Protein AF-A0A660NDD0-F1 (afdb_monomer)

Solvent-accessible surface area (backbone atoms only — not comparable to full-atom values): 4978 Å² total; per-residue (Å²): 134,68,84,65,52,63,57,52,51,52,52,52,51,52,48,56,49,49,54,52,49,49,53,52,50,54,48,52,52,40,58,75,67,69,52,64,79,66,53,56,61,45,50,53,48,52,54,52,48,50,55,62,69,43,42,72,60,54,47,61,54,46,72,76,42,64,65,69,58,50,50,50,53,53,48,50,52,51,50,51,52,49,47,65,73,74,101

Sequence (87 aa):
MKPGFYTIMAAQFLSSLADNALLIAAIALLNEAHSADWLIPFLKLVFVVSYVLLAPFVGAFADAIPKGRVMFLTNAIKLLGCILLLG

Mean predicted aligned error: 5.34 Å

Radius of gyration: 15.36 Å; Cα contacts (8 Å, |Δi|>4): 23; chains: 1; bounding box: 34×21×46 Å

Foldseek 3Di:
DDPCPVVLVVLVVVLVVLLVVLLVLVLVLCVVVVHDPV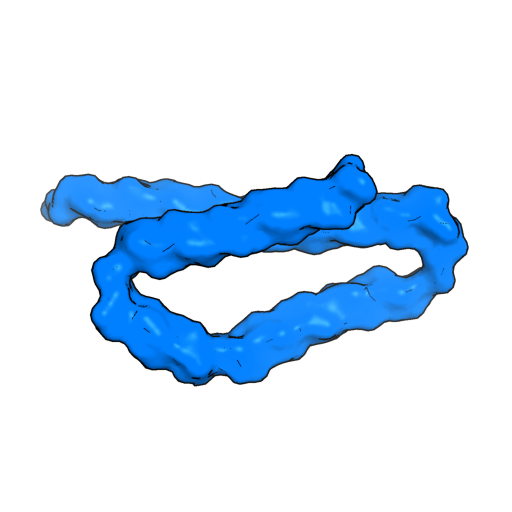VNVVSVVVSVVCCVVCVVVVVVVCVVDPVVVSSVVSVVVSVVSVVVSVD

Structure (mmCIF, N/CA/C/O backbone):
data_AF-A0A660NDD0-F1
#
_entry.id   AF-A0A660NDD0-F1
#
loop_
_atom_site.group_PDB
_atom_site.id
_atom_site.type_symbol
_atom_site.label_atom_id
_atom_site.label_alt_id
_atom_site.label_comp_id
_atom_site.label_asym_id
_atom_site.label_entity_id
_atom_site.label_seq_id
_atom_site.pdbx_PDB_ins_code
_atom_site.Cartn_x
_atom_site.Cartn_y
_atom_site.Cartn_z
_atom_site.occupancy
_atom_site.B_iso_or_equiv
_atom_site.auth_seq_id
_atom_site.auth_comp_id
_atom_site.auth_asym_id
_atom_site.auth_atom_id
_atom_site.pdbx_PDB_model_num
ATOM 1 N N . MET A 1 1 ? -11.213 10.969 25.496 1.00 52.34 1 MET A N 1
ATOM 2 C CA . MET A 1 1 ? -10.769 10.438 24.182 1.00 52.34 1 MET A CA 1
ATOM 3 C C . MET A 1 1 ? -10.327 8.991 24.387 1.00 52.34 1 MET A C 1
ATOM 5 O O . MET A 1 1 ? -9.692 8.727 25.398 1.00 52.34 1 MET A O 1
ATOM 9 N N . LYS A 1 2 ? -10.741 8.039 23.537 1.00 61.62 2 LYS A N 1
ATOM 10 C CA . LYS A 1 2 ? -10.547 6.594 23.792 1.00 61.62 2 LYS A CA 1
ATOM 11 C C . LYS A 1 2 ? -9.101 6.162 23.465 1.00 61.62 2 LYS A C 1
ATOM 13 O O . LYS A 1 2 ? -8.615 6.535 22.399 1.00 61.62 2 LYS A O 1
ATOM 18 N N . PRO A 1 3 ? -8.437 5.350 24.306 1.00 64.31 3 PRO A N 1
ATOM 19 C CA . PRO A 1 3 ? -7.017 4.997 24.158 1.00 64.31 3 PRO A CA 1
ATOM 20 C C . PRO A 1 3 ? -6.653 4.302 22.831 1.00 64.31 3 PRO A C 1
ATOM 22 O O . PRO A 1 3 ? -5.531 4.443 22.364 1.00 64.31 3 PRO A O 1
ATOM 25 N N . GLY A 1 4 ? -7.596 3.628 22.161 1.00 73.38 4 GLY A N 1
ATOM 26 C CA . GLY A 1 4 ? -7.352 2.981 20.861 1.00 73.38 4 GLY A CA 1
ATOM 27 C C . GLY A 1 4 ? -7.320 3.917 19.643 1.00 73.38 4 GLY A C 1
ATOM 28 O O . GLY A 1 4 ? -6.961 3.481 18.554 1.00 73.38 4 GLY A O 1
ATOM 29 N N . PHE A 1 5 ? -7.689 5.194 19.792 1.00 81.44 5 PHE A N 1
ATOM 30 C CA . PHE A 1 5 ? -7.776 6.128 18.663 1.00 81.44 5 PHE A CA 1
ATOM 31 C C . PHE A 1 5 ? -6.403 6.440 18.053 1.00 81.44 5 PHE A C 1
ATOM 33 O O . PHE A 1 5 ? -6.236 6.354 16.839 1.00 81.44 5 PHE A O 1
ATOM 40 N N . TYR A 1 6 ? -5.405 6.738 18.890 1.00 83.00 6 TYR A N 1
ATOM 41 C CA . TYR A 1 6 ? -4.052 7.055 18.422 1.00 83.00 6 TYR A CA 1
ATOM 42 C C . TYR A 1 6 ? -3.380 5.863 17.738 1.00 83.00 6 TYR A C 1
ATOM 44 O O . TYR A 1 6 ? -2.709 6.040 16.725 1.00 83.00 6 TYR A O 1
ATOM 52 N N . THR A 1 7 ? -3.611 4.647 18.236 1.00 82.81 7 THR A N 1
ATOM 53 C CA . THR A 1 7 ? -3.096 3.419 17.617 1.00 82.81 7 THR A CA 1
ATOM 54 C C . THR A 1 7 ? -3.692 3.199 16.229 1.00 82.81 7 THR A C 1
ATOM 56 O O . THR A 1 7 ? -2.957 2.885 15.297 1.00 82.81 7 THR A O 1
ATOM 59 N N . ILE A 1 8 ? -5.003 3.410 16.063 1.00 82.56 8 ILE A N 1
ATOM 60 C CA . ILE A 1 8 ? -5.664 3.302 14.754 1.00 82.56 8 ILE A CA 1
ATOM 61 C C . ILE A 1 8 ? -5.146 4.384 13.803 1.00 82.56 8 ILE A C 1
ATOM 63 O O . ILE A 1 8 ? -4.823 4.076 12.661 1.00 82.56 8 ILE A O 1
ATOM 67 N N . MET A 1 9 ? -5.005 5.626 14.273 1.00 86.38 9 MET A N 1
ATOM 68 C CA . MET A 1 9 ? -4.485 6.723 13.454 1.00 86.38 9 MET A CA 1
ATOM 69 C C . MET A 1 9 ? -3.049 6.480 12.987 1.00 86.38 9 MET A C 1
ATOM 71 O O . MET A 1 9 ? -2.759 6.652 11.806 1.00 86.38 9 MET A O 1
ATOM 75 N N . ALA A 1 10 ? -2.163 6.038 13.883 1.00 86.50 10 ALA A N 1
ATOM 76 C CA . ALA A 1 10 ? -0.786 5.703 13.535 1.00 86.50 10 ALA A CA 1
ATOM 77 C C . ALA A 1 10 ? -0.730 4.552 12.525 1.00 86.50 10 ALA A C 1
ATOM 79 O O . ALA A 1 10 ? -0.012 4.621 11.530 1.00 86.50 10 ALA A O 1
ATOM 80 N N . ALA A 1 11 ? -1.528 3.509 12.742 1.00 84.56 11 ALA A N 1
ATOM 81 C CA . ALA A 1 11 ? -1.554 2.368 11.846 1.00 84.56 11 ALA A CA 1
ATOM 82 C C . ALA A 1 11 ? -2.156 2.739 10.472 1.00 84.56 11 ALA A C 1
ATOM 84 O O . ALA A 1 11 ? -1.671 2.258 9.449 1.00 84.56 11 ALA A O 1
ATOM 85 N N . GLN A 1 12 ? -3.123 3.663 10.416 1.00 85.44 12 GLN A N 1
ATOM 86 C CA . GLN A 1 12 ? -3.663 4.215 9.167 1.00 85.44 12 GLN A CA 1
ATOM 87 C C . GLN A 1 12 ? -2.666 5.097 8.431 1.00 85.44 12 GLN A C 1
ATOM 89 O O . GLN A 1 12 ? -2.544 4.981 7.215 1.00 85.44 12 GLN A O 1
ATOM 94 N N . PHE A 1 13 ? -1.890 5.891 9.162 1.00 88.88 13 PHE A N 1
ATOM 95 C CA . PHE A 1 13 ? -0.785 6.653 8.597 1.00 88.88 13 PHE A CA 1
ATOM 96 C C . PHE A 1 13 ? 0.279 5.735 7.976 1.00 88.88 13 PHE A C 1
ATOM 98 O O . PHE A 1 13 ? 0.608 5.897 6.802 1.00 88.88 13 PHE A O 1
ATOM 105 N N . LEU A 1 14 ? 0.758 4.725 8.716 1.00 87.88 14 LEU A N 1
ATOM 106 C CA . LEU A 1 14 ? 1.735 3.759 8.197 1.00 87.88 14 LEU A CA 1
ATOM 107 C C . LEU A 1 14 ? 1.187 2.978 6.998 1.00 87.88 14 LEU A C 1
ATOM 109 O O . LEU A 1 14 ? 1.919 2.730 6.044 1.00 87.88 14 LEU A O 1
ATOM 113 N N . SER A 1 15 ? -0.094 2.605 7.026 1.00 87.06 15 SER A N 1
ATOM 114 C CA . SER A 1 15 ? -0.724 1.878 5.922 1.00 87.06 15 SER A CA 1
ATOM 115 C C . SER A 1 15 ? -0.734 2.711 4.637 1.00 87.06 15 SER A C 1
ATOM 117 O O . SER A 1 15 ? -0.343 2.199 3.588 1.00 87.06 15 SER A O 1
ATOM 119 N N . SER A 1 16 ? -1.100 3.994 4.719 1.00 88.38 16 SER A N 1
ATOM 120 C CA . SER A 1 16 ? -1.060 4.912 3.572 1.00 88.38 16 SER A CA 1
ATOM 121 C C . SER A 1 16 ? 0.369 5.214 3.111 1.00 88.38 16 SER A C 1
ATOM 123 O O . SER A 1 16 ? 0.612 5.373 1.915 1.00 88.38 16 SER A O 1
ATOM 125 N N . LEU A 1 17 ? 1.334 5.284 4.036 1.00 89.94 17 LEU A N 1
ATOM 126 C CA . LEU A 1 17 ? 2.749 5.444 3.695 1.00 89.94 17 LEU A CA 1
ATOM 127 C C . LEU A 1 17 ? 3.260 4.239 2.891 1.00 89.94 17 LEU A C 1
ATOM 129 O O . LEU A 1 17 ? 3.931 4.426 1.879 1.00 89.94 17 LEU A O 1
ATOM 133 N N . ALA A 1 18 ? 2.893 3.021 3.299 1.00 88.62 18 ALA A N 1
ATOM 134 C CA . ALA A 1 18 ? 3.269 1.791 2.608 1.00 88.62 18 ALA A CA 1
ATOM 135 C C . ALA A 1 18 ? 2.703 1.715 1.179 1.00 88.62 18 ALA A C 1
ATOM 137 O O . ALA A 1 18 ? 3.422 1.303 0.275 1.00 88.62 18 ALA A O 1
ATOM 138 N N . ASP A 1 19 ? 1.461 2.161 0.955 1.00 89.00 19 ASP A N 1
ATOM 139 C CA . ASP A 1 19 ? 0.863 2.206 -0.392 1.00 89.00 19 ASP A CA 1
ATOM 140 C C . ASP A 1 19 ? 1.672 3.083 -1.350 1.00 89.00 19 ASP A C 1
ATOM 142 O O . ASP A 1 19 ? 1.998 2.676 -2.465 1.00 89.00 19 ASP A O 1
ATOM 146 N N . ASN A 1 20 ? 2.030 4.286 -0.896 1.00 90.44 20 ASN A N 1
ATOM 147 C CA . ASN A 1 20 ? 2.814 5.217 -1.701 1.00 90.44 20 ASN A CA 1
ATOM 148 C C . ASN A 1 20 ? 4.245 4.710 -1.913 1.00 90.44 20 ASN A C 1
ATOM 150 O O . ASN A 1 20 ? 4.769 4.819 -3.018 1.00 90.44 20 ASN A O 1
ATOM 154 N N . ALA A 1 21 ? 4.863 4.124 -0.884 1.00 90.50 21 ALA A N 1
ATOM 155 C CA . ALA A 1 21 ? 6.197 3.543 -0.992 1.00 90.50 21 ALA A CA 1
ATOM 156 C C . ALA A 1 21 ? 6.239 2.394 -2.012 1.00 90.50 21 ALA A C 1
ATOM 158 O O . ALA A 1 21 ? 7.148 2.353 -2.837 1.00 90.50 21 ALA A O 1
ATOM 159 N N . LEU A 1 22 ? 5.235 1.511 -2.005 1.00 89.44 22 LEU A N 1
ATOM 160 C CA . LEU A 1 22 ? 5.118 0.409 -2.962 1.00 89.44 22 LEU A CA 1
ATOM 161 C C . LEU A 1 22 ? 4.965 0.933 -4.395 1.00 89.44 22 LEU A C 1
ATOM 163 O O . LEU A 1 22 ? 5.650 0.459 -5.299 1.00 89.44 22 LEU A O 1
ATOM 167 N N . LEU A 1 23 ? 4.128 1.956 -4.605 1.00 90.69 23 LEU A N 1
ATOM 168 C CA . LEU A 1 23 ? 3.970 2.583 -5.919 1.00 90.69 23 LEU A CA 1
ATOM 169 C C . LEU A 1 23 ? 5.277 3.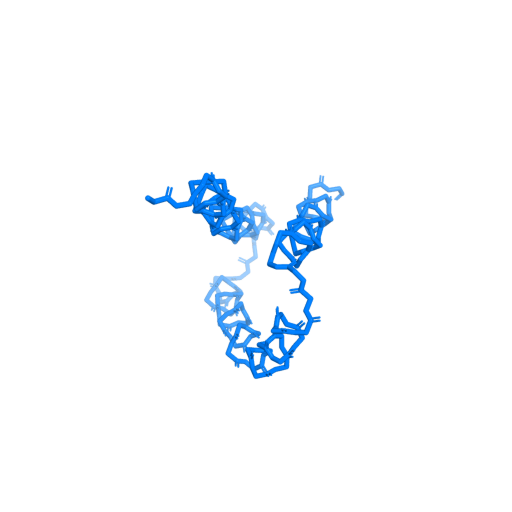230 -6.408 1.00 90.69 23 LEU A C 1
ATOM 171 O O . LEU A 1 23 ? 5.640 3.068 -7.570 1.00 90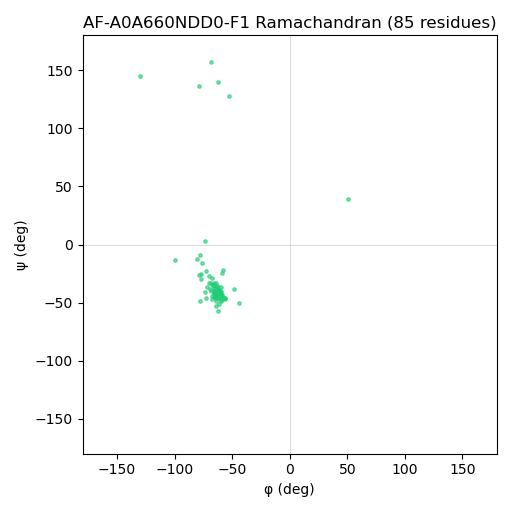.69 23 LEU A O 1
ATOM 175 N N . ILE A 1 24 ? 6.000 3.936 -5.533 1.00 91.19 24 ILE A N 1
ATOM 176 C CA . ILE A 1 24 ? 7.301 4.539 -5.863 1.00 91.19 24 ILE A CA 1
ATOM 177 C C . ILE A 1 24 ? 8.325 3.455 -6.218 1.00 91.19 24 ILE A C 1
ATOM 179 O O . ILE A 1 24 ? 9.012 3.588 -7.228 1.00 91.19 24 ILE A O 1
ATOM 183 N N . ALA A 1 25 ? 8.398 2.375 -5.435 1.00 91.62 25 ALA A N 1
ATOM 184 C CA . ALA A 1 25 ? 9.301 1.255 -5.692 1.00 91.62 25 ALA A CA 1
ATOM 185 C C . ALA A 1 25 ? 9.005 0.585 -7.043 1.00 91.62 25 ALA A C 1
ATOM 187 O O . ALA A 1 25 ? 9.919 0.357 -7.829 1.00 91.62 25 ALA A O 1
ATOM 188 N N . ALA A 1 26 ? 7.730 0.351 -7.365 1.00 90.69 26 ALA A N 1
ATOM 189 C CA . ALA A 1 26 ? 7.332 -0.210 -8.654 1.00 90.69 26 ALA A CA 1
ATOM 190 C C . ALA A 1 26 ? 7.695 0.708 -9.839 1.00 90.69 26 ALA A C 1
ATOM 192 O O . ALA A 1 26 ? 8.128 0.230 -10.885 1.00 90.69 26 ALA A O 1
ATOM 193 N N . ILE A 1 27 ? 7.563 2.031 -9.678 1.00 91.06 27 ILE A N 1
ATOM 194 C CA . ILE A 1 27 ? 7.997 3.005 -10.694 1.00 91.06 27 ILE A CA 1
ATOM 195 C C . ILE A 1 27 ? 9.522 2.981 -10.858 1.00 91.06 27 ILE A C 1
ATOM 197 O O . ILE A 1 27 ? 10.010 3.020 -11.986 1.00 91.06 27 ILE A O 1
ATOM 201 N N . ALA A 1 28 ? 10.275 2.914 -9.759 1.00 91.38 28 ALA A N 1
ATOM 202 C CA . ALA A 1 28 ? 11.731 2.809 -9.807 1.00 91.38 28 ALA A CA 1
ATOM 203 C C . ALA A 1 28 ? 12.174 1.540 -10.553 1.00 91.38 28 ALA A C 1
ATOM 205 O O . ALA A 1 28 ? 13.021 1.626 -11.437 1.00 91.38 28 ALA A O 1
ATOM 206 N N . LEU A 1 29 ? 11.524 0.404 -10.289 1.00 89.81 29 LEU A N 1
ATOM 207 C CA . LEU A 1 29 ? 11.814 -0.865 -10.956 1.00 89.81 29 LEU A CA 1
ATOM 208 C C . LEU A 1 29 ? 11.526 -0.812 -12.469 1.00 89.81 29 LEU A C 1
ATOM 210 O O . LEU A 1 29 ? 12.316 -1.299 -13.274 1.00 89.81 29 LEU A O 1
ATOM 214 N N . LEU A 1 30 ? 10.426 -0.166 -12.881 1.00 90.69 30 LEU A N 1
ATOM 215 C CA . LEU A 1 30 ? 10.120 0.066 -14.301 1.00 90.69 30 LEU A CA 1
ATOM 216 C C . LEU A 1 30 ? 11.188 0.923 -14.995 1.00 90.69 30 LEU A C 1
ATOM 218 O O . LEU A 1 30 ? 11.543 0.636 -16.142 1.00 90.69 30 LEU A O 1
ATOM 222 N N . ASN A 1 31 ? 11.693 1.951 -14.304 1.00 88.56 31 ASN A N 1
ATOM 223 C CA . ASN A 1 31 ? 12.770 2.806 -14.805 1.00 88.56 31 ASN A CA 1
ATOM 224 C C . ASN A 1 31 ? 14.087 2.033 -14.951 1.00 88.56 31 ASN A C 1
ATOM 226 O O . ASN A 1 31 ? 14.741 2.155 -15.983 1.00 88.56 31 ASN A O 1
ATOM 230 N N . G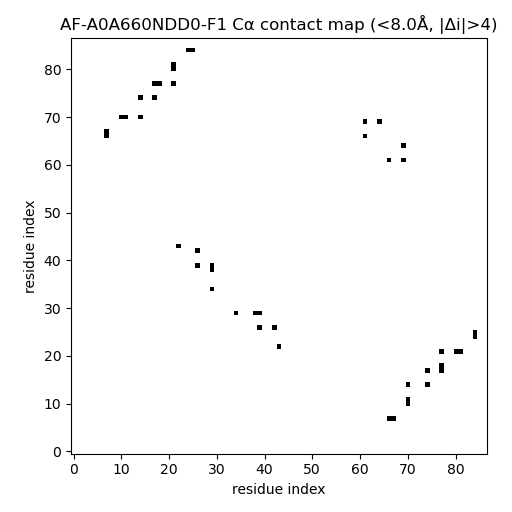LU A 1 32 ? 14.462 1.221 -13.958 1.00 89.38 32 GLU A N 1
ATOM 231 C CA . GLU A 1 32 ? 15.665 0.374 -14.022 1.00 89.38 32 GLU A CA 1
ATOM 232 C C . GLU A 1 32 ? 15.587 -0.659 -15.151 1.00 89.38 32 GLU A C 1
ATOM 234 O O . GLU A 1 32 ? 16.574 -0.909 -15.838 1.00 89.38 32 GLU A O 1
ATOM 239 N N . ALA A 1 33 ? 14.400 -1.212 -15.407 1.00 88.75 33 ALA A N 1
ATOM 240 C CA . ALA A 1 33 ? 14.168 -2.146 -16.504 1.00 88.75 33 ALA A CA 1
ATOM 241 C C . ALA A 1 33 ? 14.150 -1.486 -17.903 1.00 88.75 33 ALA A C 1
ATOM 243 O O . ALA A 1 33 ? 13.882 -2.176 -18.886 1.00 88.75 33 ALA A O 1
ATOM 244 N N . HIS A 1 34 ? 14.405 -0.172 -18.014 1.00 85.56 34 HIS A N 1
ATOM 245 C CA . HIS A 1 34 ? 14.311 0.600 -19.264 1.00 85.56 34 HIS A CA 1
ATOM 246 C C . HIS A 1 34 ? 12.974 0.391 -19.996 1.00 85.56 34 HIS A C 1
ATOM 248 O O . HIS A 1 34 ? 12.904 0.283 -21.223 1.00 85.56 34 HIS A O 1
ATOM 254 N N . SER A 1 35 ? 11.898 0.304 -19.216 1.00 86.31 35 SER A N 1
ATOM 255 C CA . SER A 1 35 ? 10.551 0.070 -19.725 1.00 86.31 35 SER A CA 1
ATOM 256 C C . SER A 1 35 ? 10.046 1.274 -20.520 1.00 86.31 35 SER A C 1
ATOM 258 O O . SER A 1 35 ? 10.476 2.404 -20.308 1.00 86.31 35 SER A O 1
ATOM 260 N N . ALA A 1 36 ? 9.086 1.054 -21.417 1.00 88.69 36 ALA A N 1
ATOM 261 C CA . ALA A 1 36 ? 8.491 2.141 -22.186 1.00 88.69 36 ALA A CA 1
ATOM 262 C C . ALA A 1 36 ? 7.779 3.171 -21.283 1.00 88.69 36 ALA A C 1
ATOM 264 O O . ALA A 1 36 ? 7.041 2.798 -20.370 1.00 88.69 36 ALA A O 1
ATOM 265 N N . ASP A 1 37 ? 7.918 4.461 -21.600 1.00 86.31 37 ASP A N 1
ATOM 266 C CA . ASP A 1 37 ? 7.449 5.579 -20.760 1.00 86.31 37 ASP A CA 1
ATOM 267 C C . ASP A 1 37 ? 5.943 5.562 -20.448 1.00 86.31 37 ASP A C 1
ATOM 269 O O . ASP A 1 37 ? 5.498 6.144 -19.458 1.00 86.31 37 ASP A O 1
ATOM 273 N N . TRP A 1 38 ? 5.134 4.879 -21.264 1.00 90.12 38 TRP A N 1
ATOM 274 C CA . TRP A 1 38 ? 3.687 4.749 -21.066 1.00 90.12 38 TRP A CA 1
ATOM 275 C C . TRP A 1 38 ? 3.305 3.750 -19.962 1.00 90.12 38 TRP A C 1
ATOM 277 O O . TRP A 1 38 ? 2.179 3.793 -19.463 1.00 90.12 38 TRP A O 1
ATOM 287 N N . LEU A 1 39 ? 4.228 2.888 -19.525 1.00 91.06 39 LEU A N 1
ATOM 288 C CA . LEU A 1 39 ? 3.976 1.925 -18.451 1.00 91.06 39 LEU A CA 1
ATOM 289 C C . LEU A 1 39 ? 3.837 2.605 -17.086 1.00 91.06 39 LEU A C 1
ATOM 291 O O . LEU A 1 39 ? 3.021 2.174 -16.281 1.00 91.06 39 LEU A O 1
ATOM 295 N N . ILE A 1 40 ? 4.554 3.702 -16.833 1.00 89.38 40 ILE A N 1
ATOM 296 C CA . ILE A 1 40 ? 4.447 4.472 -15.582 1.00 89.38 40 ILE A CA 1
ATOM 297 C C . ILE A 1 40 ? 3.051 5.104 -15.398 1.00 89.38 40 ILE A C 1
ATOM 299 O O . ILE A 1 40 ? 2.441 4.904 -14.342 1.00 89.38 40 ILE A O 1
ATOM 303 N N . PRO A 1 41 ? 2.495 5.872 -16.361 1.00 91.56 41 PRO A N 1
ATOM 304 C CA . PRO A 1 41 ? 1.139 6.397 -16.236 1.00 91.56 41 PRO A CA 1
ATOM 305 C C . PRO A 1 41 ? 0.092 5.279 -16.241 1.00 91.56 41 PRO A C 1
ATOM 307 O O . PRO A 1 41 ? -0.898 5.385 -15.518 1.00 91.56 41 PRO A O 1
ATOM 310 N N . PHE A 1 42 ? 0.324 4.185 -16.974 1.00 92.69 42 PHE A N 1
ATOM 311 C CA . PHE A 1 42 ? -0.555 3.019 -16.934 1.00 92.69 42 PHE A CA 1
ATOM 312 C C . PHE A 1 42 ? -0.562 2.342 -15.554 1.00 92.69 42 PHE A C 1
ATOM 314 O O . PHE A 1 42 ? -1.633 2.054 -15.025 1.00 92.69 42 PHE A O 1
ATOM 321 N N . LEU A 1 43 ? 0.601 2.176 -14.916 1.00 90.94 43 LEU A N 1
ATOM 322 C CA . LEU A 1 43 ? 0.727 1.647 -13.556 1.00 90.94 43 LEU A CA 1
ATOM 323 C C . LEU A 1 43 ? -0.074 2.494 -12.560 1.00 90.94 43 LEU A C 1
ATOM 325 O O . LEU A 1 43 ? -0.839 1.953 -11.7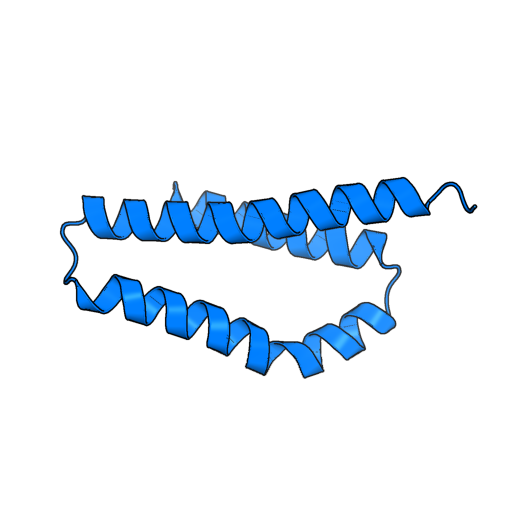62 1.00 90.94 43 LEU A O 1
ATOM 329 N N . LYS A 1 44 ? 0.045 3.827 -12.638 1.00 90.88 44 LYS A N 1
ATOM 330 C CA . LYS A 1 44 ? -0.745 4.750 -11.807 1.00 90.88 44 LYS A CA 1
ATOM 331 C C . LYS A 1 44 ? -2.246 4.590 -12.053 1.00 90.88 44 LYS A C 1
ATOM 333 O O . LYS A 1 44 ? -3.021 4.591 -11.100 1.00 90.88 44 LYS A O 1
ATOM 338 N N . LEU A 1 45 ? -2.656 4.433 -13.311 1.00 93.50 45 LEU A N 1
ATOM 339 C CA . LEU A 1 45 ? -4.057 4.235 -13.672 1.00 93.50 45 LEU A CA 1
ATOM 340 C C . LEU A 1 45 ? -4.604 2.925 -13.100 1.00 93.50 45 LEU A C 1
ATOM 342 O O . LEU A 1 45 ? -5.641 2.946 -12.446 1.00 93.50 45 LEU A O 1
ATOM 346 N N . VAL A 1 46 ? -3.892 1.808 -13.273 1.00 91.06 46 VAL A N 1
ATOM 347 C CA . VAL A 1 46 ? -4.284 0.508 -12.705 1.00 91.06 46 VAL A CA 1
ATOM 348 C C . VAL A 1 46 ? -4.365 0.582 -11.180 1.00 91.06 46 VAL A C 1
ATOM 350 O O . VAL A 1 46 ? -5.316 0.064 -10.595 1.00 91.06 46 VAL A O 1
ATOM 353 N N . PHE A 1 47 ? -3.427 1.279 -10.532 1.00 89.38 47 PHE A N 1
ATOM 354 C CA . PHE A 1 47 ? -3.437 1.483 -9.084 1.00 89.38 47 PHE A CA 1
ATOM 355 C C . PHE A 1 47 ? -4.707 2.211 -8.612 1.00 89.38 47 PHE A C 1
ATOM 357 O O . PHE A 1 47 ? -5.396 1.740 -7.706 1.00 89.38 47 PHE A O 1
ATOM 364 N N . VAL A 1 48 ? -5.065 3.323 -9.264 1.00 90.50 48 VAL A N 1
ATOM 365 C CA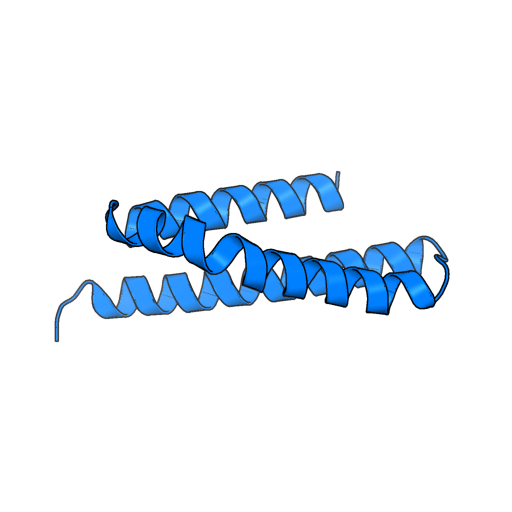 . VAL A 1 48 ? -6.266 4.108 -8.930 1.00 90.50 48 VAL A CA 1
ATOM 366 C C . VAL A 1 48 ? -7.549 3.342 -9.255 1.00 90.50 48 VAL A C 1
ATOM 368 O O . VAL A 1 48 ? -8.466 3.311 -8.436 1.00 90.50 48 VAL A O 1
ATOM 371 N N . VAL A 1 49 ? -7.618 2.695 -10.421 1.00 93.00 49 VAL A N 1
ATOM 372 C CA . VAL A 1 49 ? -8.790 1.919 -10.849 1.00 93.00 49 VAL A CA 1
ATOM 373 C C . VAL A 1 49 ? -9.058 0.768 -9.886 1.00 93.00 49 VAL A C 1
ATOM 375 O O . VAL A 1 49 ? -10.199 0.604 -9.462 1.00 93.00 49 VAL A O 1
ATOM 378 N N . SER A 1 50 ? -8.027 0.023 -9.472 1.00 88.81 50 SER A N 1
ATOM 379 C CA . SER A 1 50 ? -8.171 -0.993 -8.425 1.00 88.81 50 SER A CA 1
ATOM 380 C C . SER A 1 50 ? -8.736 -0.392 -7.143 1.00 88.81 50 SER A C 1
ATOM 382 O O . SER A 1 50 ? -9.692 -0.931 -6.595 1.00 88.81 50 SER A O 1
ATOM 384 N N . TYR A 1 51 ? -8.217 0.753 -6.692 1.00 86.69 51 TYR A N 1
ATOM 385 C CA . TYR A 1 51 ? -8.705 1.410 -5.477 1.00 86.69 51 TYR A CA 1
ATOM 386 C C . TYR A 1 51 ? -10.197 1.758 -5.554 1.00 86.69 51 TYR A C 1
ATOM 388 O O . TYR A 1 51 ? -10.941 1.507 -4.609 1.00 86.69 51 TYR A O 1
ATOM 396 N N . VAL A 1 52 ? -10.644 2.300 -6.688 1.00 90.19 52 VAL A N 1
ATOM 397 C CA . VAL A 1 52 ? -12.037 2.716 -6.903 1.00 90.19 52 VAL A CA 1
ATOM 398 C C . VAL A 1 52 ? -12.968 1.516 -7.063 1.00 90.19 52 VAL A C 1
ATOM 400 O O . VAL A 1 52 ? -14.031 1.482 -6.447 1.00 90.19 52 VAL A O 1
ATOM 403 N N . LEU A 1 53 ? -12.581 0.522 -7.866 1.00 92.50 53 LEU A N 1
ATOM 404 C CA . LEU A 1 53 ? -13.423 -0.642 -8.143 1.00 92.50 53 LEU A CA 1
ATOM 405 C C . LEU A 1 53 ? -13.539 -1.576 -6.940 1.00 92.50 53 LEU A C 1
ATOM 407 O O . LEU A 1 53 ? -14.611 -2.126 -6.704 1.00 92.50 53 LEU A O 1
ATOM 411 N N . LEU A 1 54 ? -12.464 -1.748 -6.165 1.00 88.12 54 LEU A N 1
ATOM 412 C CA . LEU A 1 54 ? -12.485 -2.601 -4.977 1.00 88.12 54 LEU A CA 1
ATOM 413 C C . LEU A 1 54 ? -13.151 -1.916 -3.778 1.00 88.12 54 LEU A C 1
ATOM 415 O O . LEU A 1 54 ? -13.705 -2.627 -2.940 1.00 88.12 54 LEU A O 1
ATOM 419 N N . ALA A 1 55 ? -13.157 -0.577 -3.701 1.00 87.31 55 ALA A N 1
ATOM 420 C CA . ALA A 1 55 ? -13.728 0.193 -2.588 1.00 87.31 55 ALA A CA 1
ATOM 421 C C . ALA A 1 55 ? -15.103 -0.294 -2.078 1.00 87.31 55 ALA A C 1
ATOM 423 O O . ALA A 1 55 ? -15.218 -0.501 -0.867 1.00 87.31 55 ALA A O 1
ATOM 424 N N . PRO A 1 56 ? -16.136 -0.523 -2.921 1.00 85.69 56 PRO A N 1
ATOM 425 C CA . PRO A 1 56 ? -17.439 -0.992 -2.439 1.00 85.69 56 PRO A CA 1
ATOM 426 C C . PRO A 1 56 ? -17.381 -2.385 -1.794 1.00 85.69 56 PRO A C 1
ATOM 428 O O . PRO A 1 56 ? -18.102 -2.646 -0.832 1.00 85.69 56 PRO A O 1
ATOM 431 N N . PHE A 1 57 ? -16.502 -3.267 -2.273 1.00 86.31 57 PHE A N 1
ATOM 432 C CA . PHE A 1 57 ? -16.354 -4.625 -1.747 1.00 86.31 57 PHE A CA 1
ATOM 433 C C . PHE A 1 57 ? -15.566 -4.637 -0.435 1.00 86.31 57 PHE A C 1
ATOM 435 O O . PHE A 1 57 ? -16.002 -5.228 0.555 1.00 86.31 57 PHE A O 1
ATOM 442 N N . VAL A 1 58 ? -14.416 -3.952 -0.401 1.00 84.94 58 VAL A N 1
ATOM 443 C CA . VAL A 1 58 ? -13.588 -3.894 0.812 1.00 84.94 58 VAL A CA 1
ATOM 444 C C . VAL A 1 58 ? -14.199 -3.020 1.904 1.00 84.94 58 VAL A C 1
ATOM 446 O O . VAL A 1 58 ? -13.890 -3.243 3.069 1.00 84.94 58 VAL A O 1
ATOM 449 N N . GLY A 1 59 ? -15.086 -2.077 1.567 1.00 81.06 59 GLY A N 1
ATOM 450 C CA . GLY A 1 59 ? -15.841 -1.282 2.539 1.00 81.06 59 GLY A CA 1
ATOM 451 C C . GLY A 1 59 ? -16.749 -2.154 3.406 1.00 81.06 59 GLY A C 1
ATOM 452 O O . GLY A 1 59 ? -16.552 -2.226 4.617 1.00 81.06 59 GLY A O 1
ATOM 453 N N . ALA A 1 60 ? -17.653 -2.913 2.778 1.00 82.69 60 ALA A N 1
ATOM 454 C CA . ALA A 1 60 ? -18.536 -3.841 3.489 1.00 82.69 60 ALA A CA 1
ATOM 455 C C 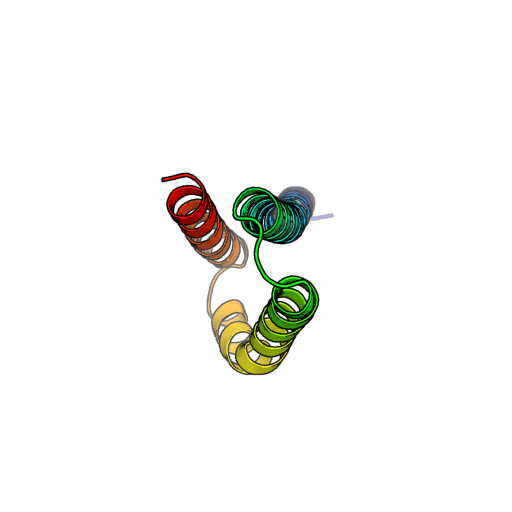. ALA A 1 60 ? -17.754 -4.912 4.276 1.00 82.69 60 ALA A C 1
ATOM 457 O O . ALA A 1 60 ? -18.123 -5.271 5.394 1.00 82.69 60 ALA A O 1
ATOM 458 N N . PHE A 1 61 ? -16.633 -5.389 3.724 1.00 82.31 6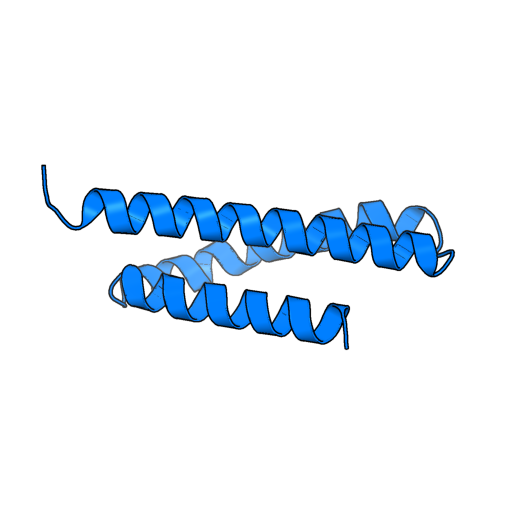1 PHE A N 1
ATOM 459 C CA . PHE A 1 61 ? -15.734 -6.311 4.420 1.00 82.31 61 PHE A CA 1
ATOM 460 C C . PHE A 1 61 ? -15.059 -5.673 5.647 1.00 82.31 61 PHE A C 1
ATOM 462 O O . PHE A 1 61 ? -14.948 -6.306 6.698 1.00 82.31 61 PHE A O 1
ATOM 469 N N . ALA A 1 62 ? -14.617 -4.417 5.540 1.00 82.00 62 ALA A N 1
ATOM 470 C CA . ALA A 1 62 ? -13.967 -3.698 6.629 1.00 82.00 62 ALA A CA 1
ATOM 471 C C . ALA A 1 62 ? -14.931 -3.341 7.769 1.00 82.00 62 ALA A C 1
ATOM 473 O O . ALA A 1 62 ? -14.484 -3.230 8.910 1.00 82.00 62 ALA A O 1
ATOM 474 N N . ASP A 1 63 ? -16.221 -3.186 7.473 1.00 84.06 63 ASP A N 1
ATOM 475 C CA . ASP A 1 63 ? -17.256 -2.904 8.471 1.00 84.06 63 ASP A CA 1
ATOM 476 C C . ASP A 1 63 ? -17.654 -4.154 9.276 1.00 84.06 63 ASP A C 1
ATOM 478 O O . ASP A 1 63 ? -18.067 -4.047 10.431 1.00 84.06 63 ASP A O 1
ATOM 482 N N . ALA A 1 64 ? -17.469 -5.353 8.713 1.00 84.31 64 ALA A N 1
ATOM 483 C CA . ALA A 1 64 ? -17.797 -6.625 9.364 1.00 84.31 64 ALA A CA 1
ATOM 484 C C . ALA A 1 64 ? -16.737 -7.114 10.375 1.00 84.31 64 ALA A C 1
ATOM 486 O O . ALA A 1 64 ? -16.984 -8.056 11.131 1.00 84.31 64 ALA A O 1
ATOM 487 N N . ILE A 1 65 ? -15.541 -6.515 10.395 1.00 83.75 65 ILE A N 1
ATOM 488 C CA . ILE A 1 65 ? -14.380 -7.002 11.155 1.00 83.75 65 ILE A CA 1
ATOM 489 C C . ILE A 1 65 ? -13.784 -5.850 11.987 1.00 83.75 65 ILE A C 1
ATOM 491 O O . ILE A 1 65 ? -13.735 -4.715 11.519 1.00 83.75 65 ILE A O 1
ATOM 495 N N . PRO A 1 66 ? -13.257 -6.093 13.208 1.00 84.50 66 PRO A N 1
ATOM 496 C CA . PRO A 1 66 ? -12.577 -5.054 13.979 1.00 84.50 66 PRO A CA 1
ATOM 497 C C . PRO A 1 66 ? -11.473 -4.360 13.168 1.00 84.50 66 PRO A C 1
ATOM 499 O O . PRO A 1 66 ? -10.566 -5.022 12.657 1.00 84.50 66 PRO A O 1
ATOM 502 N N . LYS A 1 67 ? -11.507 -3.021 13.107 1.00 78.81 67 LYS A N 1
ATOM 503 C CA . LYS A 1 67 ? -10.630 -2.191 12.255 1.00 78.81 67 LYS A CA 1
ATOM 504 C C . LYS A 1 67 ? -9.140 -2.546 12.352 1.00 78.81 67 LYS A C 1
ATOM 506 O O . LYS A 1 67 ? -8.446 -2.563 11.340 1.00 78.81 67 LYS A O 1
ATOM 511 N N . GLY A 1 68 ? -8.658 -2.883 13.551 1.00 78.00 68 GLY A N 1
ATOM 512 C CA . GLY A 1 68 ? -7.267 -3.298 13.770 1.00 78.00 68 GLY A CA 1
ATOM 513 C C . GLY A 1 68 ? -6.879 -4.596 13.045 1.00 78.00 68 GLY A C 1
ATOM 514 O O . GLY A 1 68 ? -5.767 -4.697 12.538 1.00 78.00 68 GLY A O 1
ATOM 515 N N . ARG A 1 69 ? -7.794 -5.569 12.927 1.00 82.94 69 ARG A N 1
ATOM 516 C CA . ARG A 1 69 ? -7.554 -6.815 12.176 1.00 82.94 69 ARG A CA 1
ATOM 517 C C . ARG A 1 69 ? -7.570 -6.582 10.671 1.00 82.94 69 ARG A C 1
ATOM 519 O O . ARG A 1 69 ? -6.710 -7.111 9.977 1.00 82.94 69 ARG A O 1
ATOM 526 N N . VAL A 1 70 ? -8.502 -5.757 10.188 1.00 86.06 70 VAL A N 1
ATOM 527 C CA . VAL A 1 70 ? -8.561 -5.344 8.774 1.00 86.06 70 VAL A CA 1
ATOM 528 C C . VAL A 1 70 ? -7.233 -4.710 8.366 1.00 86.06 70 VAL A C 1
ATOM 530 O O . VAL A 1 70 ? -6.642 -5.088 7.364 1.00 86.06 70 VAL A O 1
ATOM 533 N N . MET A 1 71 ? -6.727 -3.802 9.197 1.00 84.12 71 MET A N 1
ATOM 534 C CA . MET A 1 71 ? -5.470 -3.096 8.978 1.00 84.12 71 MET A CA 1
ATOM 535 C C . MET A 1 71 ? -4.231 -3.994 9.022 1.00 84.12 71 MET A C 1
ATOM 537 O O . MET A 1 71 ? -3.304 -3.797 8.242 1.00 84.12 71 MET A O 1
ATOM 541 N N . PHE A 1 72 ? -4.203 -4.987 9.912 1.00 85.62 72 PHE A N 1
ATOM 542 C CA . PHE A 1 72 ? -3.126 -5.973 9.926 1.00 85.62 72 PHE A CA 1
ATOM 543 C C . PHE A 1 72 ? -3.118 -6.806 8.639 1.00 85.62 72 PHE A C 1
ATOM 545 O O . PHE A 1 72 ? -2.071 -6.959 8.015 1.00 85.62 72 PHE A O 1
ATOM 552 N N . LEU A 1 73 ? -4.290 -7.288 8.210 1.00 87.69 73 LEU A N 1
ATOM 553 C CA . LEU A 1 73 ? -4.418 -8.104 7.005 1.00 87.69 73 LEU A CA 1
ATOM 554 C C . LEU A 1 73 ? -4.018 -7.319 5.748 1.00 87.69 73 LEU A C 1
ATOM 556 O O . LEU A 1 73 ? -3.247 -7.819 4.934 1.00 87.69 73 LEU A O 1
ATOM 560 N N . THR A 1 74 ? -4.479 -6.073 5.607 1.00 86.62 74 THR A N 1
ATOM 561 C CA . THR A 1 74 ? -4.115 -5.236 4.455 1.00 86.62 74 THR A CA 1
ATOM 562 C C . THR A 1 74 ? -2.630 -4.889 4.448 1.00 86.62 74 THR A C 1
ATOM 564 O O . THR A 1 74 ? -2.003 -4.955 3.395 1.00 86.62 74 THR A O 1
ATOM 567 N N . ASN A 1 75 ? -2.030 -4.585 5.602 1.00 87.38 75 ASN A N 1
ATOM 568 C CA . ASN A 1 75 ? -0.589 -4.339 5.684 1.00 87.38 75 ASN A CA 1
ATOM 569 C C . ASN A 1 75 ? 0.238 -5.599 5.381 1.00 87.38 75 ASN A C 1
ATOM 571 O O . ASN A 1 75 ? 1.285 -5.485 4.750 1.00 87.38 75 ASN A O 1
ATOM 575 N N . ALA A 1 76 ? -0.229 -6.792 5.761 1.00 87.69 76 ALA A N 1
ATOM 576 C CA . ALA A 1 76 ? 0.426 -8.049 5.396 1.00 87.69 76 ALA A CA 1
ATOM 577 C C . ALA A 1 76 ? 0.395 -8.294 3.877 1.00 87.69 76 ALA A C 1
ATOM 579 O O . ALA A 1 76 ? 1.402 -8.700 3.301 1.00 87.69 76 ALA A O 1
ATOM 580 N N . ILE A 1 77 ? -0.722 -7.982 3.209 1.00 89.06 77 ILE A N 1
ATOM 581 C CA . ILE A 1 77 ? -0.819 -8.055 1.742 1.00 89.06 77 ILE A CA 1
ATOM 582 C C . ILE A 1 77 ? 0.166 -7.079 1.083 1.00 89.06 77 ILE A C 1
ATOM 584 O O . ILE A 1 77 ? 0.863 -7.457 0.145 1.00 89.06 77 ILE A O 1
ATOM 588 N N . LYS A 1 78 ? 0.282 -5.845 1.594 1.00 86.31 78 LYS A N 1
ATOM 589 C CA . LYS A 1 78 ? 1.264 -4.866 1.091 1.00 86.31 78 LYS A CA 1
ATOM 590 C C . LYS A 1 78 ? 2.697 -5.355 1.272 1.00 86.31 78 LYS A C 1
ATOM 592 O O . LYS A 1 78 ? 3.498 -5.223 0.356 1.00 86.31 7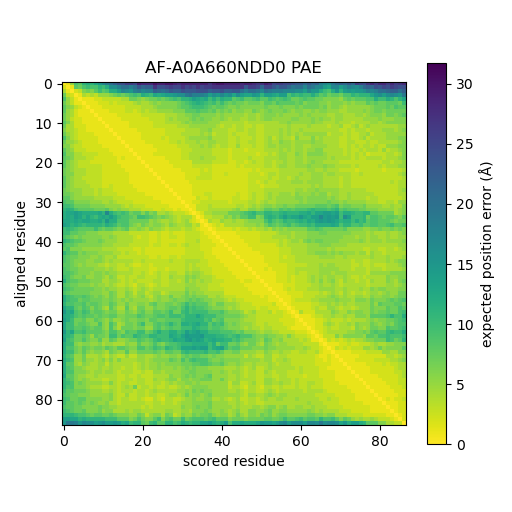8 LYS A O 1
ATOM 597 N N . LEU A 1 79 ? 3.004 -5.954 2.424 1.00 86.81 79 LEU A N 1
ATOM 598 C CA . LEU A 1 79 ? 4.312 -6.550 2.690 1.00 86.81 79 LEU A CA 1
ATOM 599 C C . LEU A 1 79 ? 4.639 -7.646 1.667 1.00 86.81 79 LEU A C 1
ATOM 601 O O . LEU A 1 79 ? 5.732 -7.644 1.111 1.00 86.81 79 LEU A O 1
ATOM 605 N N . LEU A 1 80 ? 3.689 -8.542 1.379 1.00 89.69 80 LEU A N 1
ATOM 606 C CA . LEU A 1 80 ? 3.847 -9.552 0.329 1.00 89.69 80 LEU A CA 1
ATOM 607 C C . LEU A 1 80 ? 4.077 -8.909 -1.043 1.00 89.69 80 LEU A C 1
ATOM 609 O O . LEU A 1 80 ? 4.955 -9.354 -1.770 1.00 89.69 80 LEU A O 1
ATOM 613 N N . GLY A 1 81 ? 3.350 -7.839 -1.374 1.00 85.69 81 GLY A N 1
ATOM 614 C CA . GLY A 1 81 ? 3.578 -7.069 -2.599 1.00 85.69 81 GLY A CA 1
ATOM 615 C C . GLY A 1 81 ? 4.994 -6.492 -2.682 1.00 85.69 81 GLY A C 1
ATOM 616 O O . GLY A 1 81 ? 5.640 -6.616 -3.717 1.00 85.69 81 GLY A O 1
ATOM 617 N N . CYS A 1 82 ? 5.515 -5.933 -1.586 1.00 86.00 82 CYS A N 1
ATOM 618 C CA . CYS A 1 82 ? 6.904 -5.475 -1.519 1.00 86.00 82 CYS A CA 1
ATOM 619 C C . CYS A 1 82 ? 7.906 -6.626 -1.688 1.00 86.00 82 CYS A C 1
ATOM 621 O O . CYS A 1 82 ? 8.889 -6.461 -2.399 1.00 86.00 82 CYS A O 1
ATOM 623 N N . ILE A 1 83 ? 7.663 -7.784 -1.064 1.00 88.06 83 ILE A N 1
ATOM 624 C CA . ILE A 1 83 ? 8.523 -8.969 -1.213 1.00 88.06 83 ILE A CA 1
ATOM 625 C C . ILE A 1 83 ? 8.532 -9.441 -2.669 1.00 88.06 83 ILE A C 1
ATOM 627 O O . ILE A 1 83 ? 9.595 -9.731 -3.192 1.00 88.06 83 ILE A O 1
ATOM 631 N N . LEU A 1 84 ? 7.377 -9.474 -3.337 1.00 86.31 84 LEU A N 1
ATOM 632 C CA . LEU A 1 84 ? 7.281 -9.856 -4.750 1.00 86.31 84 LEU A CA 1
ATOM 633 C C . LEU A 1 84 ? 7.944 -8.848 -5.698 1.00 86.31 84 LEU A C 1
ATOM 635 O O . LEU A 1 84 ? 8.380 -9.239 -6.771 1.00 86.31 84 LEU A O 1
ATOM 639 N N . LEU A 1 85 ? 7.994 -7.565 -5.331 1.00 84.00 85 LEU A N 1
ATOM 640 C CA . LEU A 1 85 ? 8.681 -6.536 -6.118 1.00 84.00 85 LEU A CA 1
ATOM 641 C C . LEU A 1 85 ? 10.205 -6.572 -5.953 1.00 84.00 85 LEU A C 1
ATOM 643 O O . LEU A 1 85 ? 10.912 -6.146 -6.860 1.00 84.00 85 LEU A O 1
ATOM 647 N N . LEU A 1 86 ? 10.695 -7.006 -4.790 1.00 75.75 86 LEU A N 1
ATOM 648 C CA . LEU A 1 86 ? 12.123 -7.035 -4.450 1.00 75.75 86 LEU A CA 1
ATOM 649 C C . LEU A 1 86 ? 12.770 -8.421 -4.610 1.00 75.75 86 LEU A C 1
ATOM 651 O O . LEU A 1 86 ? 13.992 -8.524 -4.503 1.00 75.75 86 LEU A O 1
ATOM 655 N N . GLY A 1 87 ? 11.958 -9.469 -4.758 1.00 69.31 87 GLY A N 1
ATOM 656 C CA . GLY A 1 87 ? 12.380 -10.865 -4.885 1.00 69.31 87 GLY A CA 1
ATOM 657 C C . GLY A 1 87 ? 12.550 -11.339 -6.318 1.00 69.31 87 GLY A C 1
ATOM 658 O O . GLY A 1 87 ? 12.238 -10.577 -7.257 1.00 69.31 87 GLY A O 1
#

Secondary structure (DSSP, 8-state):
--THHHHHHHHHHHHHHHHHHHHHHHHHHHHHTT--TTHHHHHHHHHHHHHHHHHHHHHHHHHSS-HHHHHHHHHHHHHHHHHHHH-

pLDDT: mean 85.94, std 6.6, range [52.34, 93.5]